Protein AF-F8UI06-F1 (afdb_monomer)

Structure (mmCIF, N/CA/C/O backbone):
data_AF-F8UI06-F1
#
_entry.id   AF-F8UI06-F1
#
loop_
_atom_site.group_PDB
_atom_site.id
_atom_site.type_symbol
_atom_site.label_atom_id
_atom_site.label_alt_id
_atom_site.label_comp_id
_atom_site.label_asym_id
_atom_site.label_entity_id
_atom_site.label_seq_id
_atom_site.pdbx_PDB_ins_code
_atom_site.Cartn_x
_atom_site.Cartn_y
_atom_site.Cartn_z
_atom_site.occupancy
_atom_site.B_iso_or_equiv
_atom_site.auth_seq_id
_atom_site.auth_comp_id
_atom_site.auth_asym_id
_atom_site.auth_atom_id
_atom_site.pdbx_PDB_model_num
ATOM 1 N N . ALA A 1 1 ? 29.192 -30.291 18.632 1.00 41.66 1 ALA A N 1
ATOM 2 C CA . ALA A 1 1 ? 28.208 -29.221 18.884 1.00 41.66 1 ALA A CA 1
ATOM 3 C C . ALA A 1 1 ? 27.525 -28.886 17.566 1.00 41.66 1 ALA A C 1
ATOM 5 O O . ALA A 1 1 ? 28.173 -28.349 16.674 1.00 41.66 1 ALA A O 1
ATOM 6 N N . VAL A 1 2 ? 26.272 -29.309 17.402 1.00 44.69 2 VAL A N 1
ATOM 7 C CA . VAL A 1 2 ? 25.471 -29.021 16.205 1.00 44.69 2 VAL A CA 1
ATOM 8 C C . VAL A 1 2 ? 25.125 -27.534 16.244 1.00 44.69 2 VAL A C 1
ATOM 10 O O . VAL A 1 2 ? 24.501 -27.072 17.197 1.00 44.69 2 VAL A O 1
ATOM 13 N N . ARG A 1 3 ? 25.618 -26.766 15.264 1.00 46.91 3 ARG A N 1
ATOM 14 C CA . ARG A 1 3 ? 25.228 -25.364 15.074 1.00 46.91 3 ARG A CA 1
ATOM 15 C C . ARG A 1 3 ? 23.733 -25.345 14.760 1.00 46.91 3 ARG A C 1
ATOM 17 O O . ARG A 1 3 ? 23.287 -26.118 13.919 1.00 46.91 3 ARG A O 1
ATOM 24 N N . GLY A 1 4 ? 22.997 -24.522 15.505 1.00 49.97 4 GLY A N 1
ATOM 25 C CA . GLY A 1 4 ? 21.539 -24.481 15.522 1.00 49.97 4 GLY A CA 1
ATOM 26 C C . GLY A 1 4 ? 20.933 -24.436 14.126 1.00 49.97 4 GLY A C 1
ATOM 27 O O . GLY A 1 4 ? 21.315 -23.602 13.306 1.00 49.97 4 GLY A O 1
ATOM 28 N N . ALA A 1 5 ? 19.991 -25.346 13.884 1.00 52.28 5 ALA A N 1
ATOM 29 C CA . ALA A 1 5 ? 19.070 -25.242 12.770 1.00 52.28 5 ALA A CA 1
ATOM 30 C C . ALA A 1 5 ? 18.401 -23.862 12.833 1.00 52.28 5 ALA A C 1
ATOM 32 O O . ALA A 1 5 ? 17.874 -23.470 13.879 1.00 52.28 5 ALA A O 1
ATOM 33 N N . SER A 1 6 ? 18.459 -23.107 11.736 1.00 62.09 6 SER A N 1
ATOM 34 C CA . SER A 1 6 ? 17.544 -21.986 11.533 1.00 62.09 6 SER A CA 1
ATOM 35 C C . SER A 1 6 ? 16.117 -22.512 11.720 1.00 62.09 6 SER A C 1
ATOM 37 O O . SER A 1 6 ? 15.858 -23.637 11.289 1.00 62.09 6 SER A O 1
ATOM 39 N N . PRO A 1 7 ? 15.208 -21.772 12.379 1.00 60.91 7 PRO A N 1
ATOM 40 C CA . PRO A 1 7 ? 13.836 -22.237 12.517 1.00 60.91 7 PRO A CA 1
ATOM 41 C C . PRO A 1 7 ? 13.287 -22.523 11.116 1.00 60.91 7 PRO A C 1
ATOM 43 O O . PRO A 1 7 ? 13.338 -21.644 10.251 1.00 60.91 7 PRO A O 1
ATOM 46 N N . GLU A 1 8 ? 12.830 -23.757 10.881 1.00 65.81 8 GLU A N 1
ATOM 47 C CA . GLU A 1 8 ? 12.032 -24.079 9.700 1.00 65.81 8 GLU A CA 1
ATOM 48 C C . GLU A 1 8 ? 10.874 -23.082 9.683 1.00 65.81 8 GLU A C 1
ATOM 50 O O . GLU A 1 8 ? 10.072 -23.010 10.614 1.00 65.81 8 GLU A O 1
ATOM 55 N N . SER A 1 9 ? 10.887 -22.206 8.685 1.00 76.12 9 SER A N 1
ATOM 56 C CA . SER A 1 9 ? 9.849 -21.207 8.491 1.00 76.12 9 SER A CA 1
ATOM 57 C C . SER A 1 9 ? 9.041 -21.656 7.294 1.00 76.12 9 SER A C 1
ATOM 59 O O . SER A 1 9 ? 9.559 -21.746 6.181 1.00 76.12 9 SER A O 1
ATOM 61 N N . ASP A 1 10 ? 7.775 -21.972 7.541 1.00 90.19 10 ASP A N 1
ATOM 62 C CA . ASP A 1 10 ? 6.847 -22.316 6.477 1.00 90.19 10 ASP A CA 1
ATOM 63 C C . ASP A 1 10 ? 6.685 -21.115 5.540 1.00 90.19 10 ASP A C 1
ATOM 65 O O . ASP A 1 10 ? 6.352 -20.003 5.964 1.00 90.19 10 ASP A O 1
ATOM 69 N N . ILE A 1 11 ? 6.913 -21.338 4.245 1.00 89.81 11 ILE A N 1
ATOM 70 C CA . ILE A 1 11 ? 6.658 -20.335 3.212 1.00 89.81 11 ILE A CA 1
ATOM 71 C C . ILE A 1 11 ? 5.233 -20.544 2.712 1.00 89.81 11 ILE A C 1
ATOM 73 O O . ILE A 1 11 ? 4.948 -21.475 1.959 1.00 89.81 11 ILE A O 1
ATOM 77 N N . LYS A 1 12 ? 4.325 -19.659 3.124 1.00 92.69 12 LYS A N 1
ATOM 78 C CA . LYS A 1 12 ? 2.969 -19.626 2.575 1.00 92.69 12 LYS A CA 1
ATOM 79 C C . LYS A 1 12 ? 3.015 -19.134 1.125 1.00 92.69 12 LYS A C 1
ATOM 81 O O . LYS A 1 12 ? 3.507 -18.038 0.866 1.00 92.69 12 LYS A O 1
ATOM 86 N N . VAL A 1 13 ? 2.460 -19.921 0.204 1.00 94.31 13 VAL A N 1
ATOM 87 C CA . VAL A 1 13 ? 2.317 -19.572 -1.218 1.00 94.31 13 VAL A CA 1
ATOM 88 C C . VAL A 1 13 ? 0.834 -19.461 -1.556 1.00 94.31 13 VAL A C 1
ATOM 90 O O . VAL A 1 13 ? 0.054 -20.351 -1.223 1.00 94.31 13 VAL A O 1
ATOM 93 N N . GLU A 1 14 ? 0.446 -18.368 -2.211 1.00 95.12 14 GLU A N 1
ATOM 94 C CA . GLU A 1 14 ? -0.924 -18.110 -2.657 1.00 95.12 14 GLU A CA 1
ATOM 95 C C . GLU A 1 14 ? -0.942 -17.866 -4.167 1.00 95.12 14 GLU A C 1
ATOM 97 O O . GLU A 1 14 ? -0.073 -17.179 -4.704 1.00 95.12 14 GLU A O 1
ATOM 102 N N . PHE A 1 15 ? -1.951 -18.417 -4.843 1.00 94.62 15 PHE A N 1
ATOM 103 C CA . PHE A 1 15 ? -2.241 -18.142 -6.246 1.00 94.62 15 PHE A CA 1
ATOM 104 C C . PHE A 1 15 ? -3.521 -17.319 -6.306 1.00 94.62 15 PHE A C 1
ATOM 106 O O . PHE A 1 15 ? -4.555 -17.743 -5.790 1.00 94.62 15 PHE A O 1
ATOM 113 N N . VAL A 1 16 ? -3.440 -16.142 -6.918 1.00 93.44 16 VAL A N 1
ATOM 114 C CA . VAL A 1 16 ? -4.555 -15.198 -7.011 1.00 93.44 16 VAL A CA 1
ATOM 115 C C . VAL A 1 16 ? -4.884 -14.982 -8.480 1.00 93.44 16 VAL A C 1
ATOM 117 O O . VAL A 1 16 ? -3.995 -14.720 -9.287 1.00 93.44 16 VAL A O 1
ATOM 120 N N . VAL A 1 17 ? -6.166 -15.097 -8.818 1.00 94.38 17 VAL A N 1
ATOM 121 C CA . VAL A 1 17 ? -6.698 -14.649 -10.106 1.00 94.38 17 VAL A CA 1
ATOM 122 C C . VAL A 1 17 ? -7.257 -13.250 -9.882 1.00 94.38 17 VAL A C 1
ATOM 124 O O . VAL A 1 17 ? -8.287 -13.102 -9.226 1.00 94.38 17 VAL A O 1
ATOM 127 N N . GLU A 1 18 ? -6.553 -12.231 -10.372 1.00 94.88 18 GLU A N 1
ATOM 128 C CA . GLU A 1 18 ? -6.992 -10.843 -10.228 1.00 94.88 18 GLU A CA 1
ATOM 129 C C . GLU A 1 18 ? -8.121 -10.538 -11.218 1.00 94.88 18 GLU A C 1
ATOM 131 O O . GLU A 1 18 ? -7.961 -10.703 -12.427 1.00 94.88 18 GLU A O 1
ATOM 136 N N . GLY A 1 19 ? -9.277 -10.129 -10.692 1.00 93.25 19 GLY A N 1
ATOM 137 C CA . GLY A 1 19 ? -10.493 -9.884 -11.475 1.00 93.25 19 GLY A CA 1
ATOM 138 C C . GLY A 1 19 ? -11.075 -8.479 -11.321 1.00 93.25 19 GLY A C 1
ATOM 139 O O . GLY A 1 19 ? -12.060 -8.159 -11.981 1.00 93.25 19 GLY A O 1
ATOM 140 N N . ARG A 1 20 ? -10.502 -7.642 -10.450 1.00 95.06 20 ARG A N 1
ATOM 141 C CA . ARG A 1 20 ? -10.945 -6.264 -10.192 1.00 95.06 20 ARG A CA 1
ATOM 142 C C . ARG A 1 20 ? -10.314 -5.290 -11.181 1.00 95.06 20 ARG A C 1
ATOM 144 O O . ARG A 1 20 ? -10.955 -4.314 -11.560 1.00 95.06 20 ARG A O 1
ATOM 151 N N . ILE A 1 21 ? -9.066 -5.540 -11.581 1.00 95.56 21 ILE A N 1
ATOM 152 C CA . ILE A 1 21 ? -8.293 -4.684 -12.486 1.00 95.56 21 ILE A CA 1
ATOM 153 C C . ILE 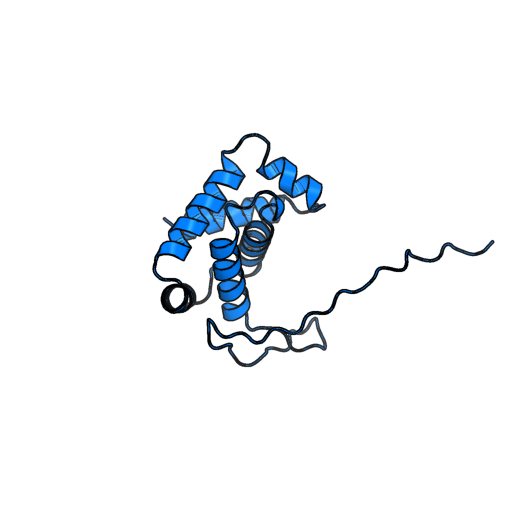A 1 21 ? -7.474 -5.509 -13.487 1.00 95.56 21 ILE A C 1
ATOM 155 O O . ILE A 1 21 ? -6.959 -6.569 -13.153 1.00 95.56 21 ILE A O 1
ATOM 159 N N . GLU A 1 22 ? -7.296 -4.998 -14.706 1.00 95.19 22 GLU A N 1
ATOM 160 C CA . GLU A 1 22 ? -6.416 -5.619 -15.707 1.00 95.19 22 GLU A CA 1
ATOM 161 C C . GLU A 1 22 ? -4.950 -5.314 -15.393 1.00 95.19 22 GLU A C 1
ATOM 163 O O . GLU A 1 22 ? -4.569 -4.147 -15.388 1.00 95.19 22 GLU A O 1
ATOM 168 N N . LEU A 1 23 ? -4.149 -6.342 -15.102 1.00 96.12 23 LEU A N 1
ATOM 169 C CA . LEU A 1 23 ? -2.725 -6.198 -14.786 1.00 96.12 23 LEU A CA 1
ATOM 170 C C . LEU A 1 23 ? -1.891 -5.919 -16.038 1.00 96.12 23 LEU A C 1
ATOM 172 O O . LEU A 1 23 ? -2.158 -6.452 -17.114 1.00 96.12 23 LEU A O 1
ATOM 176 N N . GLU A 1 24 ? -0.838 -5.129 -15.871 1.00 96.44 24 GLU A N 1
ATOM 177 C CA . GLU A 1 24 ? 0.135 -4.899 -16.931 1.00 96.44 24 GLU A CA 1
ATOM 178 C C . GLU A 1 24 ? 1.034 -6.125 -17.128 1.00 96.44 24 GLU A C 1
ATOM 180 O O . GLU A 1 24 ? 1.136 -6.990 -16.246 1.00 96.44 24 GLU A O 1
ATOM 185 N N . PRO A 1 25 ? 1.762 -6.202 -18.256 1.00 96.81 25 PRO A N 1
ATOM 186 C CA . PRO A 1 25 ? 2.816 -7.189 -18.414 1.00 96.81 25 PRO A CA 1
ATOM 187 C C . PRO A 1 25 ? 3.813 -7.148 -17.247 1.00 96.81 25 PRO A C 1
ATOM 189 O O . PRO A 1 25 ? 4.270 -6.082 -16.826 1.00 96.81 25 PRO A O 1
ATOM 192 N N . ALA A 1 26 ? 4.178 -8.329 -16.747 1.00 96.38 26 ALA A N 1
ATOM 193 C CA . ALA A 1 26 ? 5.134 -8.452 -15.655 1.00 96.38 26 ALA A CA 1
ATOM 194 C C . ALA A 1 26 ? 6.495 -7.832 -16.017 1.00 96.38 26 ALA A C 1
ATOM 196 O O . ALA A 1 26 ? 6.977 -7.933 -17.147 1.00 96.38 26 ALA A O 1
ATOM 197 N N . VAL A 1 27 ? 7.144 -7.240 -15.019 1.00 96.62 27 VAL A N 1
ATOM 198 C CA . VAL A 1 27 ? 8.462 -6.611 -15.127 1.00 96.62 27 VAL A CA 1
ATOM 199 C C . VAL A 1 27 ? 9.479 -7.469 -14.390 1.00 96.62 27 VAL A C 1
ATOM 201 O O . VAL A 1 27 ? 9.241 -7.883 -13.259 1.00 96.62 27 VAL A O 1
ATOM 204 N N . GLN A 1 28 ? 10.641 -7.712 -14.992 1.00 96.69 28 GLN A N 1
ATOM 205 C CA . GLN A 1 28 ? 11.747 -8.385 -14.312 1.00 96.69 28 GLN A CA 1
ATOM 206 C C . GLN A 1 28 ? 12.726 -7.341 -13.753 1.00 96.69 28 GLN A C 1
ATOM 208 O O . GLN A 1 28 ? 13.493 -6.751 -14.520 1.00 96.69 28 GLN A O 1
ATOM 213 N N . PRO A 1 29 ? 12.708 -7.056 -12.438 1.00 92.12 29 PRO A N 1
ATOM 214 C CA . PRO A 1 29 ? 13.599 -6.057 -11.870 1.00 92.12 29 PRO A CA 1
ATOM 215 C C . PRO A 1 29 ? 15.033 -6.593 -11.771 1.00 92.12 29 PRO A C 1
ATOM 217 O O . PRO A 1 29 ? 15.252 -7.777 -11.543 1.00 92.12 29 PRO A O 1
ATOM 220 N N . ALA A 1 30 ? 16.028 -5.705 -11.841 1.00 93.75 30 ALA A N 1
ATOM 221 C CA . ALA A 1 30 ? 17.445 -6.096 -11.831 1.00 93.75 30 ALA A CA 1
ATOM 222 C C . ALA A 1 30 ? 17.890 -6.871 -10.571 1.00 93.75 30 ALA A C 1
ATOM 224 O O . ALA A 1 30 ? 18.893 -7.579 -10.605 1.00 93.75 30 ALA A O 1
ATOM 225 N N . TRP A 1 31 ? 17.163 -6.735 -9.459 1.00 93.06 31 TRP A N 1
ATOM 226 C CA . TRP A 1 31 ? 17.468 -7.398 -8.189 1.00 93.06 31 TRP A CA 1
ATOM 227 C C . TRP A 1 31 ? 16.816 -8.783 -8.036 1.00 93.06 31 TRP A C 1
ATOM 229 O O . TRP A 1 31 ? 17.143 -9.484 -7.080 1.00 93.06 31 TRP A O 1
ATOM 239 N N . SER A 1 32 ? 15.908 -9.186 -8.937 1.00 93.56 32 SER A N 1
ATOM 240 C CA . SER A 1 32 ? 15.174 -10.455 -8.849 1.00 93.56 32 SER A CA 1
ATOM 241 C C . SER A 1 32 ? 15.223 -11.237 -10.163 1.00 93.56 32 SER A C 1
ATOM 243 O O . SER A 1 32 ? 14.947 -10.674 -11.222 1.00 93.56 32 SER A O 1
ATOM 245 N N . PRO A 1 33 ? 15.472 -12.557 -10.128 1.00 95.75 33 PRO A N 1
ATOM 246 C CA . PRO A 1 33 ? 15.290 -13.413 -11.297 1.00 95.75 33 PRO A CA 1
ATOM 247 C C . PRO A 1 33 ? 13.812 -13.759 -11.560 1.00 95.75 33 PRO A C 1
ATOM 249 O O . PRO A 1 33 ? 13.514 -14.432 -12.541 1.00 95.75 33 PRO A O 1
ATOM 252 N N . VAL A 1 34 ? 12.891 -13.347 -10.681 1.00 95.56 34 VAL A N 1
ATOM 253 C CA . VAL A 1 34 ? 11.459 -13.666 -10.764 1.00 95.56 34 VAL A CA 1
ATOM 254 C C . VAL A 1 34 ? 10.695 -12.472 -11.348 1.00 95.56 34 VAL A C 1
ATOM 256 O O . VAL A 1 34 ? 10.878 -11.359 -10.845 1.00 95.56 34 VAL A O 1
ATOM 259 N N . PRO A 1 35 ? 9.821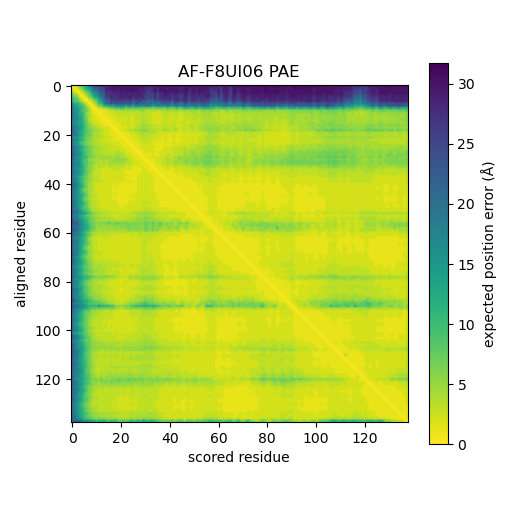 -12.673 -12.356 1.00 96.94 35 PRO A N 1
ATOM 260 C CA . PRO A 1 35 ? 8.921 -11.628 -12.836 1.00 96.94 35 PRO A CA 1
ATOM 261 C C . PRO A 1 35 ? 8.054 -11.069 -11.702 1.00 96.94 35 PRO A C 1
ATOM 263 O O . PRO A 1 35 ? 7.494 -11.816 -10.901 1.00 96.94 35 PRO A O 1
ATOM 266 N N . CYS A 1 36 ? 7.947 -9.749 -11.628 1.00 96.19 36 CYS A N 1
ATOM 267 C CA . CYS A 1 36 ? 7.179 -9.026 -10.621 1.00 96.19 36 CYS A CA 1
ATOM 268 C C . CYS A 1 36 ? 6.092 -8.173 -11.280 1.00 96.19 36 CYS A C 1
ATOM 270 O O . CYS A 1 36 ? 6.145 -7.880 -12.474 1.00 96.19 36 CYS A O 1
ATOM 272 N N . LEU A 1 37 ? 5.113 -7.747 -10.484 1.00 96.25 37 LEU A N 1
ATOM 273 C CA . LEU A 1 37 ? 4.104 -6.787 -10.925 1.00 96.25 37 LEU A CA 1
ATOM 274 C C . LEU A 1 37 ? 4.747 -5.462 -11.353 1.00 96.25 37 LEU A C 1
ATOM 276 O O . LEU A 1 37 ? 5.741 -5.019 -10.765 1.00 96.25 37 LEU A O 1
ATOM 280 N N . ALA A 1 38 ? 4.153 -4.815 -12.358 1.00 96.31 38 ALA A N 1
ATOM 281 C CA . ALA A 1 38 ? 4.526 -3.459 -12.724 1.00 96.31 38 ALA A CA 1
ATOM 282 C C . ALA A 1 38 ? 4.231 -2.494 -11.565 1.00 96.31 38 ALA A C 1
ATOM 284 O O . ALA A 1 38 ? 3.355 -2.726 -10.729 1.00 96.31 38 ALA A O 1
ATOM 285 N N . LEU A 1 39 ? 4.947 -1.369 -11.512 1.00 96.31 39 LEU A N 1
ATOM 286 C CA . LEU A 1 39 ? 4.819 -0.428 -10.397 1.00 96.31 39 LEU A CA 1
ATOM 287 C C . LEU A 1 39 ? 3.387 0.116 -10.245 1.00 96.31 39 LEU A C 1
ATOM 289 O O . LEU A 1 39 ? 2.904 0.245 -9.120 1.00 96.31 39 LEU A O 1
ATOM 293 N N . GLN A 1 40 ? 2.698 0.403 -11.354 1.00 97.06 40 GLN A N 1
ATOM 294 C CA . GLN A 1 40 ? 1.300 0.846 -11.319 1.00 97.06 40 GLN A CA 1
ATOM 295 C C . GLN A 1 40 ? 0.361 -0.197 -10.700 1.00 97.06 40 GLN A C 1
ATOM 297 O O . GLN A 1 40 ? -0.534 0.178 -9.943 1.00 97.06 40 GLN A O 1
ATOM 302 N N . ASP A 1 41 ? 0.608 -1.486 -10.948 1.00 97.88 41 ASP A N 1
ATOM 303 C CA . ASP A 1 41 ? -0.168 -2.587 -10.376 1.00 97.88 41 ASP A CA 1
ATOM 304 C C . ASP A 1 41 ? 0.114 -2.735 -8.883 1.00 97.88 41 ASP A C 1
ATOM 306 O O . ASP A 1 41 ? -0.818 -2.884 -8.100 1.00 97.88 41 ASP A O 1
ATOM 310 N N . CYS A 1 42 ? 1.376 -2.597 -8.458 1.00 97.81 42 CYS A N 1
ATOM 311 C CA . CYS A 1 42 ? 1.735 -2.585 -7.037 1.00 97.81 42 CYS A CA 1
ATOM 312 C C . CYS A 1 42 ? 0.979 -1.493 -6.266 1.00 97.81 42 CYS A C 1
ATOM 314 O O . CYS A 1 42 ? 0.471 -1.752 -5.175 1.00 97.81 42 CYS A O 1
ATOM 316 N N . PHE A 1 43 ? 0.882 -0.278 -6.822 1.00 98.50 43 PHE A N 1
ATOM 317 C CA . PHE A 1 43 ? 0.074 0.783 -6.217 1.00 98.50 43 PHE A CA 1
ATOM 318 C C . PHE A 1 43 ? -1.417 0.443 -6.237 1.00 98.50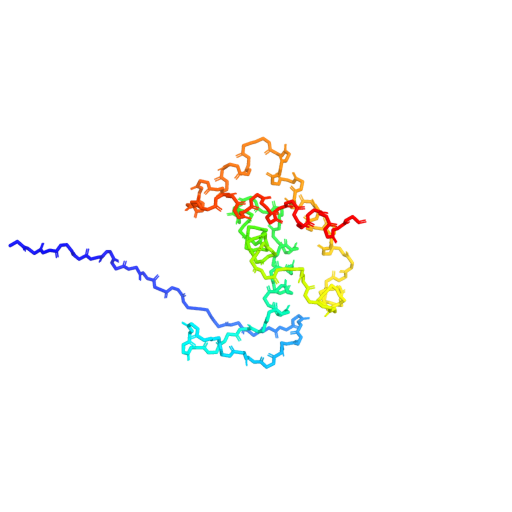 43 PHE A C 1
ATOM 320 O O . PHE A 1 43 ? -2.076 0.588 -5.210 1.00 98.50 43 PHE A O 1
ATOM 327 N N . ALA A 1 44 ? -1.951 0.007 -7.380 1.00 98.12 44 ALA A N 1
ATOM 328 C CA . ALA A 1 44 ? -3.374 -0.276 -7.529 1.00 98.12 44 ALA A CA 1
ATOM 329 C C . ALA A 1 44 ? -3.839 -1.376 -6.562 1.00 98.12 44 ALA A C 1
ATOM 331 O O . ALA A 1 44 ? -4.756 -1.144 -5.779 1.00 98.12 44 ALA A O 1
ATOM 332 N N . GLU A 1 45 ? -3.145 -2.514 -6.529 1.00 97.88 45 GLU A N 1
ATOM 333 C CA . GLU A 1 45 ? -3.434 -3.627 -5.620 1.00 97.88 45 GLU A CA 1
ATOM 334 C C . GLU A 1 45 ? -3.401 -3.198 -4.157 1.00 97.88 45 GLU A C 1
ATOM 336 O O . GLU A 1 45 ? -4.290 -3.533 -3.374 1.00 97.88 45 GLU A O 1
ATOM 341 N N . LYS A 1 46 ? -2.400 -2.401 -3.774 1.00 98.06 46 LYS A N 1
ATOM 342 C CA . LYS A 1 46 ? -2.282 -1.933 -2.395 1.00 98.06 46 LYS A CA 1
ATOM 343 C C . LYS A 1 46 ? -3.351 -0.916 -2.013 1.00 98.06 46 LYS A C 1
ATOM 345 O O . LYS A 1 46 ? -3.819 -0.942 -0.877 1.00 98.06 46 LYS A O 1
ATOM 350 N N . LEU A 1 47 ? -3.771 -0.055 -2.938 1.00 98.44 47 LEU A N 1
ATOM 351 C CA . LEU A 1 47 ? -4.888 0.866 -2.726 1.00 98.44 47 LEU A CA 1
ATOM 352 C C . LEU A 1 47 ? -6.212 0.113 -2.553 1.00 98.44 47 LEU A C 1
ATOM 354 O O . LEU A 1 47 ? -6.963 0.431 -1.631 1.00 98.44 47 LEU A O 1
ATOM 358 N N . LEU A 1 48 ? -6.474 -0.896 -3.389 1.00 97.88 48 LEU A N 1
ATOM 359 C CA . LEU A 1 48 ? -7.676 -1.729 -3.290 1.00 97.88 48 LEU A CA 1
ATOM 360 C C . LEU A 1 48 ? -7.677 -2.548 -1.996 1.00 97.88 48 LEU A C 1
ATOM 362 O O . LEU A 1 48 ? -8.638 -2.480 -1.237 1.00 97.88 48 LEU A O 1
ATOM 366 N N . ALA A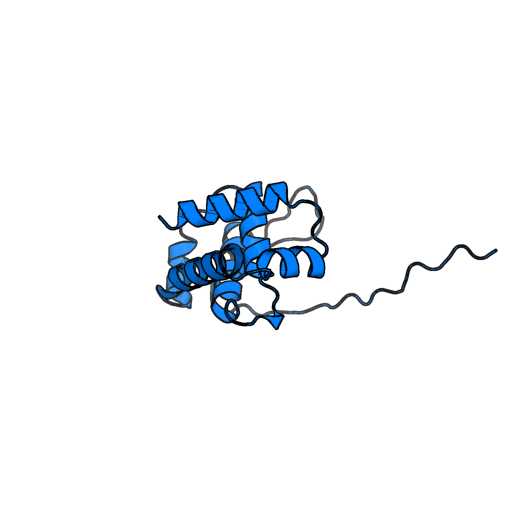 1 49 ? -6.562 -3.209 -1.670 1.00 97.19 49 ALA A N 1
ATOM 367 C CA . ALA A 1 49 ? -6.421 -3.943 -0.415 1.00 97.19 49 ALA A CA 1
ATOM 368 C C . ALA A 1 49 ? -6.580 -3.029 0.810 1.00 97.19 49 ALA A C 1
ATOM 370 O O . ALA A 1 49 ? -7.208 -3.420 1.790 1.00 97.19 49 ALA A O 1
ATOM 371 N N . ASN A 1 50 ? -6.049 -1.801 0.770 1.00 98.19 50 ASN A N 1
ATOM 372 C CA . ASN A 1 50 ? -6.283 -0.824 1.830 1.00 98.19 50 ASN A CA 1
ATOM 373 C C . ASN A 1 50 ? -7.773 -0.456 1.929 1.00 98.19 50 ASN A C 1
ATOM 375 O O . ASN A 1 50 ? -8.309 -0.438 3.031 1.00 98.19 50 ASN A O 1
ATOM 379 N N . SER A 1 51 ? -8.451 -0.197 0.809 1.00 97.69 51 SER A N 1
ATOM 380 C CA . SER A 1 51 ? -9.894 0.088 0.798 1.00 97.69 51 SER A CA 1
ATOM 381 C C . SER A 1 51 ? -10.710 -1.072 1.390 1.00 97.69 51 SER A C 1
ATOM 383 O O . SER A 1 51 ? -11.567 -0.828 2.236 1.00 97.69 51 SER A O 1
ATOM 385 N N . ASP A 1 52 ? -10.353 -2.325 1.085 1.00 96.06 52 ASP A N 1
ATOM 386 C CA . ASP A 1 52 ? -11.020 -3.519 1.626 1.00 96.06 52 ASP A CA 1
ATOM 387 C C . ASP A 1 52 ? -10.941 -3.628 3.158 1.00 96.06 52 ASP A C 1
ATOM 389 O O . ASP A 1 52 ? -11.889 -4.086 3.800 1.00 96.06 52 ASP A O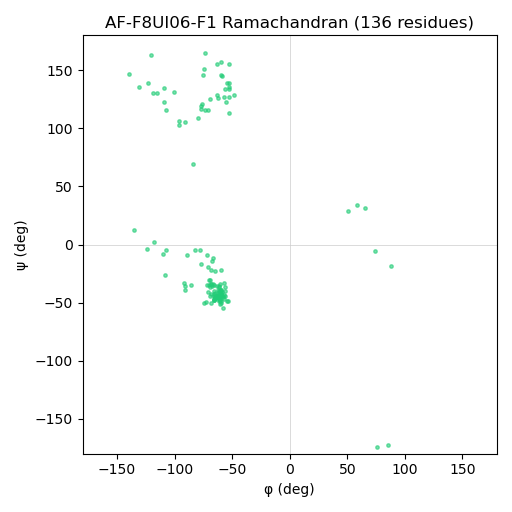 1
ATOM 393 N N . ARG A 1 53 ? -9.797 -3.270 3.765 1.00 95.88 53 ARG A N 1
ATOM 394 C CA . ARG A 1 53 ? -9.511 -3.640 5.167 1.00 95.88 53 ARG A CA 1
ATOM 395 C C . ARG A 1 53 ? -8.935 -2.548 6.058 1.00 95.88 53 ARG A C 1
ATOM 397 O O . ARG A 1 53 ? -8.513 -2.861 7.169 1.00 95.88 53 ARG A O 1
ATOM 404 N N . TRP A 1 54 ? -8.934 -1.277 5.650 1.00 96.56 54 TRP A N 1
ATOM 405 C CA . TRP A 1 54 ? -8.365 -0.196 6.474 1.00 96.56 54 TRP A CA 1
ATOM 406 C C . TRP A 1 54 ? -9.004 -0.099 7.867 1.00 96.56 54 TRP A C 1
ATOM 408 O O . TRP A 1 54 ? -8.330 0.258 8.831 1.00 96.56 54 TRP A O 1
ATOM 418 N N . ALA A 1 55 ? -10.296 -0.417 7.992 1.00 94.56 55 ALA A N 1
ATOM 419 C CA . ALA A 1 55 ? -11.011 -0.369 9.265 1.00 94.56 55 ALA A CA 1
ATOM 420 C C . ALA A 1 55 ? -10.701 -1.573 10.179 1.00 94.56 55 ALA A C 1
ATOM 422 O O . ALA A 1 55 ? -10.961 -1.508 11.386 1.00 94.56 55 ALA A O 1
ATOM 423 N N . ASP A 1 56 ? -10.139 -2.657 9.633 1.00 94.38 56 ASP A N 1
ATOM 424 C CA . ASP A 1 56 ? -9.785 -3.854 10.389 1.00 94.38 56 ASP A CA 1
ATOM 425 C C . ASP A 1 56 ? -8.455 -3.670 11.137 1.00 94.38 56 ASP A C 1
ATOM 427 O O . ASP A 1 56 ? -7.352 -3.698 10.586 1.00 94.38 56 ASP A O 1
ATOM 431 N N . ARG A 1 57 ? -8.552 -3.563 12.462 1.00 87.75 57 ARG A N 1
ATOM 432 C CA . ARG A 1 57 ? -7.392 -3.405 13.350 1.00 87.75 57 ARG A CA 1
ATOM 433 C C . ARG A 1 57 ? -6.523 -4.662 13.411 1.00 87.75 57 ARG A C 1
ATOM 435 O O . ARG A 1 57 ? -5.339 -4.561 13.745 1.00 87.75 57 ARG A O 1
ATOM 442 N N . HIS A 1 58 ? -7.056 -5.838 13.078 1.00 89.81 58 HIS A N 1
ATOM 443 C CA . HIS A 1 58 ? -6.271 -7.069 13.013 1.00 89.81 58 HIS A CA 1
ATOM 444 C C . HIS A 1 58 ? -5.295 -7.061 11.833 1.00 89.81 58 HIS A C 1
ATOM 446 O O . HIS A 1 58 ? -4.188 -7.593 11.980 1.00 89.81 58 HIS A O 1
ATOM 452 N N . ALA A 1 59 ? -5.645 -6.379 10.734 1.00 89.50 59 ALA A N 1
ATOM 453 C CA . ALA A 1 59 ? -4.777 -6.158 9.576 1.00 89.50 59 ALA A CA 1
ATOM 454 C C . ALA A 1 59 ? -3.572 -5.249 9.882 1.00 89.50 59 ALA A C 1
ATOM 456 O O . ALA A 1 59 ? -2.600 -5.242 9.123 1.00 89.50 59 ALA A O 1
ATOM 457 N N . CYS A 1 60 ? -3.589 -4.541 11.020 1.00 93.56 60 CYS A N 1
ATOM 458 C CA . CYS A 1 60 ? -2.440 -3.804 11.548 1.00 93.56 60 CYS A CA 1
ATOM 459 C C . CYS A 1 60 ? -1.906 -2.731 10.575 1.00 93.56 60 CYS A C 1
ATOM 461 O O . CYS A 1 60 ? -0.697 -2.513 10.496 1.00 93.56 60 CYS A O 1
ATOM 463 N N . ALA A 1 61 ? -2.807 -2.108 9.802 1.00 96.44 61 ALA A N 1
ATOM 464 C CA . ALA A 1 61 ? -2.499 -1.096 8.786 1.00 96.44 61 ALA A CA 1
ATOM 465 C C . ALA A 1 61 ? -1.399 -1.511 7.783 1.00 96.44 61 ALA A C 1
ATOM 467 O O . ALA A 1 61 ? -0.683 -0.656 7.262 1.00 96.44 61 ALA A O 1
ATOM 468 N N . ARG A 1 62 ? -1.239 -2.817 7.511 1.00 97.31 62 ARG A N 1
ATOM 469 C CA . ARG A 1 62 ? -0.123 -3.325 6.698 1.00 97.31 62 ARG A CA 1
ATOM 470 C C . ARG A 1 62 ? -0.100 -2.733 5.286 1.00 97.31 62 ARG A C 1
ATOM 472 O O . ARG A 1 62 ? 0.965 -2.336 4.838 1.00 97.31 62 ARG A O 1
ATOM 479 N N . ASP A 1 63 ? -1.244 -2.598 4.613 1.00 98.00 63 ASP A N 1
ATOM 480 C CA . ASP A 1 63 ? -1.262 -2.023 3.256 1.00 98.00 63 ASP A CA 1
ATOM 481 C C . ASP A 1 63 ? -0.989 -0.532 3.244 1.00 98.00 63 ASP A C 1
ATOM 483 O O . ASP A 1 63 ? -0.314 -0.060 2.338 1.00 98.00 63 ASP A O 1
ATOM 487 N N . LEU A 1 64 ? -1.447 0.205 4.259 1.00 98.44 64 LEU A N 1
ATOM 488 C CA . LEU A 1 64 ? -1.081 1.609 4.411 1.00 98.44 64 LEU A CA 1
ATOM 489 C C . LEU A 1 64 ? 0.433 1.761 4.603 1.00 98.44 64 LEU A C 1
ATOM 491 O O . LEU A 1 64 ? 1.043 2.641 4.000 1.00 98.44 64 LEU A O 1
ATOM 495 N N . VAL A 1 65 ? 1.044 0.903 5.426 1.00 98.19 65 VAL A N 1
ATOM 496 C CA . VAL A 1 65 ? 2.500 0.869 5.622 1.00 98.19 65 VAL A CA 1
ATOM 497 C C . VAL A 1 65 ? 3.211 0.555 4.307 1.00 98.19 65 VAL A C 1
ATOM 499 O O . VAL A 1 65 ? 4.142 1.272 3.939 1.00 98.19 65 VAL A O 1
ATOM 502 N N . ASP A 1 66 ? 2.758 -0.464 3.578 1.00 97.94 66 ASP A N 1
ATOM 503 C CA . ASP A 1 66 ? 3.335 -0.842 2.288 1.00 97.94 66 ASP A CA 1
ATOM 504 C C . ASP A 1 66 ? 3.193 0.291 1.259 1.00 97.94 66 ASP A C 1
ATOM 506 O O . ASP A 1 66 ? 4.169 0.622 0.590 1.00 97.94 66 ASP A O 1
ATOM 510 N N . LEU A 1 67 ? 2.028 0.950 1.180 1.00 98.50 67 LEU A N 1
ATOM 511 C CA . LEU A 1 67 ? 1.802 2.132 0.337 1.00 98.50 67 LEU A CA 1
ATOM 512 C C . LEU A 1 67 ? 2.732 3.280 0.712 1.00 98.50 67 LEU A C 1
ATOM 514 O O . LEU A 1 67 ? 3.291 3.927 -0.171 1.00 98.50 67 LEU A O 1
ATOM 518 N N . ALA A 1 68 ? 2.906 3.547 2.006 1.00 98.50 68 ALA A N 1
ATOM 519 C CA . ALA A 1 68 ? 3.764 4.623 2.482 1.00 98.50 68 ALA A CA 1
ATOM 520 C C . ALA A 1 68 ? 5.226 4.357 2.106 1.00 98.50 68 ALA A C 1
ATOM 522 O O . ALA A 1 68 ? 5.900 5.236 1.567 1.00 98.50 68 ALA A O 1
ATOM 523 N N . VAL A 1 69 ? 5.711 3.134 2.330 1.00 98.31 69 VAL A N 1
ATOM 524 C CA . VAL A 1 69 ? 7.076 2.742 1.960 1.00 98.31 69 VAL A CA 1
ATOM 525 C C . VAL A 1 69 ? 7.259 2.754 0.443 1.00 98.31 69 VAL A C 1
ATOM 527 O O . VAL A 1 69 ? 8.274 3.265 -0.033 1.00 98.31 69 VAL A O 1
ATOM 530 N N . LEU A 1 70 ? 6.281 2.256 -0.319 1.00 98.00 70 LEU A N 1
ATOM 531 C CA . LEU A 1 70 ? 6.287 2.298 -1.780 1.00 98.00 70 LEU A CA 1
ATOM 532 C C . LEU A 1 70 ? 6.400 3.748 -2.261 1.00 98.00 70 LEU A C 1
ATOM 534 O O . LEU A 1 70 ? 7.370 4.104 -2.925 1.00 98.00 70 LEU A O 1
ATOM 538 N N . ARG A 1 71 ? 5.498 4.621 -1.800 1.00 98.25 71 ARG A N 1
ATOM 539 C CA . ARG A 1 71 ? 5.473 6.052 -2.123 1.00 98.25 71 ARG A CA 1
ATOM 540 C C . ARG A 1 71 ? 6.772 6.781 -1.779 1.00 98.25 71 ARG A C 1
ATOM 542 O O . ARG A 1 71 ? 7.207 7.653 -2.538 1.00 98.25 71 ARG A O 1
ATOM 549 N N . ALA A 1 72 ? 7.379 6.454 -0.640 1.00 98.44 72 ALA A N 1
ATOM 550 C CA . ALA A 1 72 ? 8.639 7.050 -0.207 1.00 98.44 72 ALA A CA 1
ATOM 551 C C . ALA A 1 72 ? 9.820 6.635 -1.097 1.00 98.44 72 ALA A C 1
ATOM 553 O O . ALA A 1 72 ? 10.732 7.430 -1.305 1.00 98.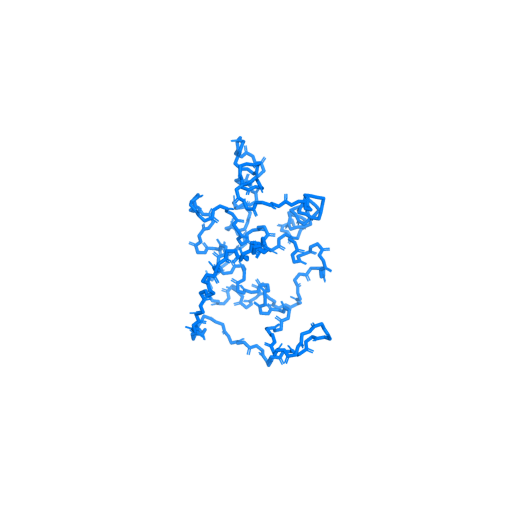44 72 ALA A O 1
ATOM 554 N N . ARG A 1 73 ? 9.810 5.403 -1.620 1.00 96.88 73 ARG A N 1
ATOM 555 C CA . ARG A 1 73 ? 10.923 4.839 -2.397 1.00 96.88 73 ARG A CA 1
ATOM 556 C C . ARG A 1 73 ? 10.808 5.074 -3.896 1.00 96.88 73 ARG A C 1
ATOM 558 O O . ARG A 1 73 ? 11.833 5.207 -4.555 1.00 96.88 73 ARG A O 1
ATOM 565 N N . THR A 1 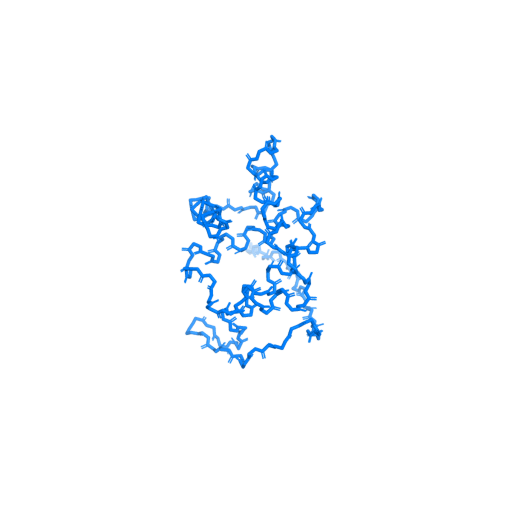74 ? 9.594 5.103 -4.436 1.00 96.50 74 THR A N 1
ATOM 566 C CA . THR A 1 74 ? 9.369 5.135 -5.890 1.00 96.50 74 THR A CA 1
ATOM 567 C C . THR A 1 74 ? 8.830 6.464 -6.399 1.00 96.50 74 THR A C 1
ATOM 569 O O . THR A 1 74 ? 8.748 6.656 -7.606 1.00 96.50 74 THR A O 1
ATOM 572 N N . GLY A 1 75 ? 8.456 7.385 -5.508 1.00 97.81 75 GLY A N 1
ATOM 573 C CA . GLY A 1 75 ? 7.733 8.592 -5.901 1.00 97.81 75 GLY A CA 1
ATOM 574 C C . GLY A 1 75 ? 6.217 8.360 -5.994 1.00 97.81 75 GLY A C 1
ATOM 575 O O . GLY A 1 75 ? 5.732 7.321 -5.537 1.00 97.81 75 GLY A O 1
ATOM 576 N N . PRO A 1 76 ? 5.456 9.349 -6.501 1.00 97.06 76 PRO A N 1
ATOM 577 C CA . PRO A 1 76 ? 3.997 9.284 -6.574 1.00 97.06 76 PRO A CA 1
ATOM 578 C C . PRO A 1 76 ? 3.518 8.098 -7.408 1.00 97.06 76 PRO A C 1
ATOM 580 O O . PRO A 1 76 ? 4.241 7.597 -8.270 1.00 97.06 76 PRO A O 1
ATOM 583 N N . ALA A 1 77 ? 2.279 7.672 -7.153 1.00 96.56 77 ALA A N 1
ATOM 584 C CA . ALA A 1 77 ? 1.633 6.667 -7.985 1.00 96.56 77 ALA A CA 1
ATOM 585 C C . ALA A 1 77 ? 1.686 7.109 -9.464 1.00 96.56 77 ALA A C 1
ATOM 587 O O . ALA A 1 77 ? 1.375 8.274 -9.742 1.00 96.56 77 ALA A O 1
ATOM 588 N N . PRO A 1 78 ? 2.066 6.215 -10.399 1.00 96.75 78 PRO A N 1
ATOM 589 C CA . PRO A 1 78 ? 2.063 6.524 -11.823 1.00 96.75 78 PRO A CA 1
ATOM 590 C C . PRO A 1 78 ? 0.720 7.077 -12.311 1.00 96.75 78 PRO A C 1
ATOM 592 O O . PRO A 1 78 ? -0.341 6.815 -11.729 1.00 96.75 78 PRO A O 1
ATOM 595 N N . GLU A 1 79 ? 0.762 7.837 -13.405 1.00 93.56 79 GLU A N 1
ATOM 596 C CA . GLU A 1 79 ? -0.442 8.400 -14.008 1.00 93.56 79 GLU A CA 1
ATOM 597 C C . GLU A 1 79 ? -1.468 7.295 -14.319 1.00 93.56 79 GLU A C 1
ATOM 599 O O . GLU A 1 79 ? -1.129 6.202 -14.761 1.00 93.56 79 GLU A O 1
ATOM 604 N N . GLY A 1 80 ? -2.748 7.571 -14.060 1.00 94.00 80 GLY A N 1
ATOM 605 C CA . GLY A 1 80 ? -3.839 6.642 -14.360 1.00 94.00 80 GLY A CA 1
ATOM 606 C C . GLY A 1 80 ? -4.166 5.633 -13.255 1.00 94.00 80 GLY A C 1
ATOM 607 O O . GLY A 1 80 ? -5.306 5.172 -13.225 1.00 94.00 80 GLY A O 1
ATOM 608 N N . VAL A 1 81 ? -3.275 5.375 -12.286 1.00 97.00 81 VAL A N 1
ATOM 609 C CA . VAL A 1 81 ? -3.549 4.442 -11.168 1.00 97.00 81 VAL A CA 1
ATOM 610 C C . VAL A 1 81 ? -4.840 4.805 -10.435 1.00 97.00 81 VAL A C 1
ATOM 612 O O . VAL A 1 81 ? -5.720 3.965 -10.267 1.00 97.00 81 VAL A O 1
ATOM 615 N N . TRP A 1 82 ? -5.004 6.080 -10.068 1.00 95.88 82 TRP A N 1
ATOM 616 C CA . TRP A 1 82 ? -6.209 6.561 -9.384 1.00 95.88 82 TRP A CA 1
ATOM 617 C C . TRP A 1 82 ? -7.489 6.365 -10.197 1.00 95.88 82 TRP A C 1
ATOM 619 O O . TRP A 1 82 ? -8.544 6.102 -9.627 1.00 95.88 82 TRP A O 1
ATOM 629 N N . ARG A 1 83 ? -7.403 6.485 -11.525 1.00 95.12 83 ARG A N 1
ATOM 630 C CA . ARG A 1 83 ? -8.539 6.253 -12.423 1.00 95.12 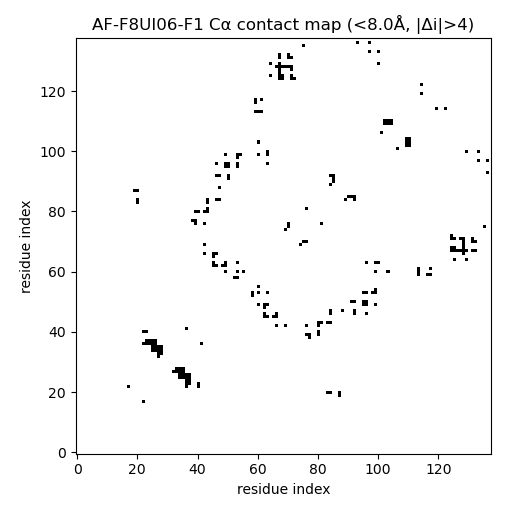83 ARG A CA 1
ATOM 631 C C . ARG A 1 83 ? -8.901 4.771 -12.443 1.00 95.12 83 ARG A C 1
ATOM 633 O O . ARG A 1 83 ? -10.074 4.438 -12.340 1.00 95.12 83 ARG A O 1
ATOM 640 N N . ARG A 1 84 ? -7.894 3.902 -12.524 1.00 95.44 84 ARG A N 1
ATOM 641 C CA . ARG A 1 84 ? -8.056 2.448 -12.581 1.00 95.44 84 ARG A CA 1
ATOM 642 C C . ARG A 1 84 ? -8.654 1.879 -11.293 1.00 95.44 84 ARG A C 1
ATOM 644 O O . ARG A 1 84 ? -9.627 1.138 -11.356 1.00 95.44 84 ARG A O 1
ATOM 651 N N . VAL A 1 85 ? -8.165 2.294 -10.122 1.00 97.00 85 VAL A N 1
ATOM 652 C CA . VAL A 1 85 ? -8.772 1.867 -8.844 1.00 97.00 85 VAL A CA 1
ATOM 653 C C . VAL A 1 85 ? -10.185 2.427 -8.665 1.00 97.00 85 VAL A C 1
ATOM 655 O O . VAL A 1 85 ? -11.050 1.738 -8.134 1.00 97.00 85 VAL A O 1
ATOM 658 N N . ALA A 1 86 ? -10.454 3.638 -9.166 1.00 95.19 86 ALA A N 1
ATOM 659 C CA . ALA A 1 86 ? -11.795 4.211 -9.136 1.00 95.19 86 ALA A CA 1
ATOM 660 C C . ALA A 1 86 ? -12.780 3.492 -10.070 1.00 95.19 86 ALA A C 1
ATOM 662 O O . ALA A 1 86 ? -13.967 3.439 -9.771 1.00 95.19 86 ALA A O 1
ATOM 663 N N . GLN A 1 87 ? -12.314 2.924 -11.184 1.00 94.62 87 GLN A N 1
ATOM 664 C CA . GLN A 1 87 ? -13.150 2.083 -12.045 1.00 94.62 87 GLN A CA 1
ATOM 665 C C . GLN A 1 87 ? -13.532 0.769 -11.357 1.00 94.62 87 GLN A C 1
ATOM 667 O O . GLN A 1 87 ? -14.655 0.309 -11.531 1.00 94.62 87 GLN A O 1
ATOM 672 N N . ALA A 1 88 ? -12.629 0.199 -10.555 1.00 93.94 88 ALA A N 1
ATOM 673 C CA . ALA A 1 88 ? -12.896 -1.032 -9.823 1.00 93.94 88 ALA A CA 1
ATOM 674 C C . ALA A 1 88 ? -13.822 -0.810 -8.615 1.00 93.94 88 ALA A C 1
ATOM 676 O O . ALA A 1 88 ? -14.787 -1.547 -8.433 1.00 93.94 88 ALA A O 1
ATOM 677 N N . TYR A 1 89 ? -13.513 0.173 -7.761 1.00 93.56 89 TYR A N 1
ATOM 678 C CA . TYR A 1 89 ? -14.116 0.329 -6.423 1.00 93.56 89 TYR A CA 1
ATOM 679 C C . TYR A 1 89 ? -14.899 1.641 -6.244 1.00 93.56 89 TYR A C 1
ATOM 681 O O . TYR A 1 89 ? -15.420 1.936 -5.168 1.00 93.56 89 TYR A O 1
ATOM 689 N N . GLY A 1 90 ? -14.999 2.460 -7.291 1.00 90.94 90 GLY A N 1
ATOM 690 C CA . GLY A 1 90 ? -15.583 3.794 -7.209 1.00 90.94 90 GLY A CA 1
ATOM 691 C C . GLY A 1 90 ? -14.653 4.820 -6.556 1.00 90.94 90 GLY A C 1
ATOM 692 O O . GLY A 1 90 ? -13.492 4.571 -6.236 1.00 90.94 90 GLY A O 1
ATOM 693 N N . LEU A 1 91 ? -15.177 6.028 -6.343 1.00 83.62 91 LEU A N 1
ATOM 694 C CA . LEU A 1 91 ? -14.389 7.161 -5.837 1.00 83.62 91 LEU A CA 1
ATOM 695 C C . LEU A 1 91 ? -14.003 7.038 -4.347 1.00 83.62 91 LEU A C 1
ATOM 697 O O . LEU A 1 91 ? -13.166 7.809 -3.875 1.00 83.62 91 LEU A O 1
ATOM 701 N N . GLY A 1 92 ? -14.561 6.056 -3.627 1.00 93.62 92 GLY A N 1
ATOM 702 C CA . GLY A 1 92 ? -14.348 5.850 -2.190 1.00 93.62 92 GLY A CA 1
ATOM 703 C C . GLY A 1 92 ? -12.915 5.481 -1.799 1.00 93.62 92 GLY A C 1
ATOM 704 O O . GLY A 1 92 ? -12.499 5.788 -0.687 1.00 93.62 92 GLY A O 1
ATOM 705 N N . VAL A 1 93 ? -12.113 4.937 -2.724 1.00 96.44 93 VAL A N 1
ATOM 706 C CA . VAL A 1 93 ? -10.727 4.498 -2.453 1.00 96.44 93 VAL A CA 1
ATOM 707 C C . VAL A 1 93 ? -9.857 5.627 -1.883 1.00 96.44 93 VAL A C 1
ATOM 709 O O . VAL A 1 93 ? -9.021 5.401 -1.007 1.00 96.44 93 VAL A O 1
ATOM 712 N N . ARG A 1 94 ? -10.059 6.869 -2.346 1.00 95.94 94 ARG A N 1
ATOM 713 C CA . ARG A 1 94 ? -9.336 8.036 -1.812 1.00 95.94 94 ARG A CA 1
ATOM 714 C C . ARG A 1 94 ? -9.750 8.351 -0.378 1.00 95.94 94 ARG A C 1
ATOM 716 O O . ARG A 1 94 ? -8.887 8.629 0.451 1.00 95.94 94 ARG A O 1
ATOM 723 N N . ASP A 1 95 ? -11.043 8.298 -0.082 1.00 97.00 95 ASP A N 1
ATOM 724 C CA . ASP A 1 95 ? -11.564 8.577 1.257 1.00 97.00 95 ASP A CA 1
ATOM 725 C C . ASP A 1 95 ? -11.180 7.485 2.254 1.00 97.00 95 ASP A C 1
ATOM 727 O O . ASP A 1 95 ? -10.820 7.791 3.391 1.00 97.00 95 ASP A O 1
ATOM 731 N N . ASP A 1 96 ? -11.153 6.228 1.817 1.00 97.88 96 ASP A N 1
ATOM 732 C CA . ASP A 1 96 ? -10.639 5.115 2.610 1.00 97.88 96 ASP A CA 1
ATOM 733 C C . ASP A 1 96 ? -9.157 5.294 2.938 1.00 97.88 96 ASP A C 1
ATOM 735 O O . ASP A 1 96 ? -8.749 5.100 4.084 1.00 97.88 96 ASP A O 1
ATOM 739 N N . LEU A 1 97 ? -8.341 5.743 1.976 1.00 98.12 97 LEU A N 1
ATOM 740 C CA . LEU A 1 97 ? -6.938 6.052 2.251 1.00 98.12 97 LEU A CA 1
ATOM 741 C C . LEU A 1 97 ? -6.792 7.224 3.235 1.00 98.12 97 LEU A C 1
ATOM 743 O O . LEU A 1 97 ? -5.979 7.141 4.157 1.00 98.12 97 LEU A O 1
ATOM 747 N N . ARG A 1 98 ? -7.599 8.288 3.101 1.00 97.75 98 ARG A N 1
ATOM 748 C CA . ARG A 1 98 ? -7.614 9.403 4.070 1.00 97.75 98 ARG A CA 1
ATOM 749 C C . ARG A 1 98 ? -7.961 8.917 5.474 1.00 97.75 98 ARG A C 1
ATOM 751 O O . ARG A 1 98 ? -7.294 9.293 6.435 1.00 97.75 98 ARG A O 1
ATOM 758 N N . ARG A 1 99 ? -8.970 8.054 5.601 1.00 98.00 99 ARG A N 1
ATOM 759 C CA . ARG A 1 99 ? -9.388 7.469 6.882 1.00 98.00 99 ARG A CA 1
ATOM 760 C C . ARG A 1 99 ? -8.323 6.552 7.473 1.00 98.00 99 ARG A C 1
ATOM 762 O O . ARG A 1 99 ? -8.080 6.623 8.675 1.00 98.00 99 ARG A O 1
ATOM 769 N N . ALA A 1 100 ? -7.647 5.758 6.645 1.00 98.31 100 ALA A N 1
ATOM 770 C CA . ALA A 1 100 ? -6.515 4.937 7.064 1.00 98.31 100 ALA A CA 1
ATOM 771 C C . ALA A 1 100 ? -5.367 5.806 7.612 1.00 98.31 100 ALA A C 1
ATOM 773 O O . ALA A 1 100 ? -4.856 5.542 8.700 1.00 98.31 100 ALA A O 1
ATOM 774 N N . LEU A 1 101 ? -5.003 6.880 6.899 1.00 98.38 101 LEU A N 1
ATOM 775 C CA . LEU A 1 101 ? -3.979 7.841 7.323 1.00 98.38 101 LEU A CA 1
ATOM 776 C C . LEU A 1 101 ? -4.350 8.536 8.638 1.00 98.38 101 LEU A C 1
ATOM 778 O O . LEU A 1 101 ? -3.513 8.618 9.538 1.00 98.38 101 LEU A O 1
ATOM 782 N N . ALA A 1 102 ? -5.593 9.010 8.763 1.00 97.62 102 ALA A N 1
ATOM 783 C CA . ALA A 1 102 ? -6.094 9.636 9.983 1.00 97.62 102 ALA A CA 1
ATOM 784 C C . ALA A 1 102 ? -6.058 8.648 11.155 1.00 97.62 102 ALA A C 1
ATOM 786 O O . ALA A 1 102 ? -5.472 8.945 12.191 1.00 97.62 102 ALA A O 1
ATOM 787 N N . GLN A 1 103 ? -6.569 7.426 10.974 1.00 97.25 103 GLN A N 1
ATOM 788 C CA . GLN A 1 103 ? -6.509 6.392 12.006 1.00 97.25 103 GLN A CA 1
ATOM 789 C C . GLN A 1 103 ? -5.062 6.099 12.419 1.00 97.25 103 GLN A C 1
ATOM 791 O O . GLN A 1 103 ? -4.773 6.032 13.608 1.00 97.25 103 GLN A O 1
ATOM 796 N N . PHE A 1 104 ? -4.137 5.963 11.470 1.00 97.56 104 PHE A N 1
ATOM 797 C CA . PHE A 1 104 ? -2.735 5.683 11.777 1.00 97.56 104 PHE A CA 1
ATOM 798 C C . PHE A 1 104 ? -2.054 6.803 12.580 1.00 97.56 104 PHE A C 1
ATOM 800 O O . PHE A 1 104 ? -1.214 6.518 13.431 1.00 97.56 104 PHE A O 1
ATOM 807 N N . ARG A 1 105 ? -2.405 8.066 12.312 1.00 96.44 105 ARG A N 1
ATOM 808 C CA . ARG A 1 105 ? -1.765 9.254 12.903 1.00 96.44 105 ARG A CA 1
ATOM 809 C C . ARG A 1 105 ? -2.420 9.740 14.192 1.00 96.44 105 ARG A C 1
ATOM 811 O O . ARG A 1 105 ? -1.727 10.262 15.058 1.00 96.44 105 ARG A O 1
ATOM 818 N N . GLU A 1 106 ? -3.738 9.639 14.280 1.00 96.25 106 GLU A N 1
ATOM 819 C CA . GLU A 1 106 ? -4.541 10.355 15.276 1.00 96.25 106 GLU A CA 1
ATOM 820 C C . GLU A 1 106 ? -5.090 9.428 16.355 1.00 96.25 106 GLU A C 1
ATOM 822 O O . GLU A 1 106 ? -5.333 9.870 17.476 1.00 96.25 106 GLU A O 1
ATOM 827 N N . LEU A 1 107 ? -5.268 8.138 16.052 1.00 95.94 107 LEU A N 1
ATOM 828 C CA . LEU A 1 107 ? -5.717 7.174 17.045 1.00 95.94 107 LEU A CA 1
ATOM 829 C C . LEU A 1 107 ? -4.564 6.863 18.020 1.00 95.94 107 LEU A C 1
ATOM 831 O O . LEU A 1 107 ? -3.567 6.260 17.605 1.00 95.94 107 LEU A O 1
ATOM 835 N N . PRO A 1 108 ? -4.694 7.200 19.317 1.00 96.94 108 PRO A N 1
ATOM 836 C CA . PRO A 1 108 ? -3.584 7.093 20.259 1.00 96.94 108 PRO A CA 1
ATOM 837 C C . PRO A 1 108 ? -3.003 5.677 20.340 1.00 96.94 108 PRO A C 1
ATOM 839 O O . PRO A 1 108 ? -3.728 4.706 20.571 1.00 96.94 108 PRO A O 1
ATOM 842 N N . GLY A 1 109 ? -1.687 5.556 20.154 1.00 95.56 109 GLY A N 1
ATOM 843 C CA . GLY A 1 109 ? -0.945 4.299 20.284 1.00 95.56 109 GLY A CA 1
ATOM 844 C C . GLY A 1 109 ? -1.136 3.299 19.140 1.00 95.56 109 GLY A C 1
ATOM 845 O O . GLY A 1 109 ? -0.484 2.250 19.137 1.00 95.56 109 GLY A O 1
ATOM 846 N N . PHE A 1 110 ? -2.021 3.569 18.174 1.00 96.69 110 PHE A N 1
ATOM 847 C CA . PHE A 1 110 ? -2.300 2.625 17.092 1.00 96.69 110 PHE A CA 1
ATOM 848 C C . PHE A 1 110 ? -1.146 2.545 16.092 1.00 96.69 110 PHE A C 1
ATOM 850 O O . PHE A 1 110 ? -0.676 1.443 15.805 1.00 96.69 110 PHE A O 1
ATOM 857 N N . GLY A 1 111 ? -0.645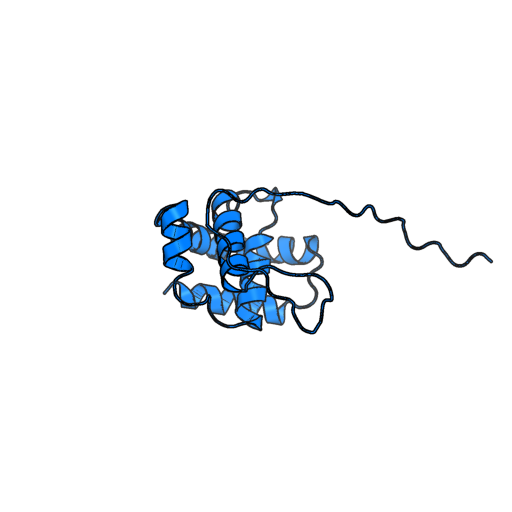 3.687 15.611 1.00 96.62 111 GLY A N 1
ATOM 858 C CA . GLY A 1 111 ? 0.494 3.739 14.694 1.00 96.62 111 GLY A CA 1
ATOM 859 C C . GLY A 1 111 ? 1.760 3.126 15.302 1.00 96.62 111 GLY A C 1
ATOM 860 O O . GLY A 1 111 ? 2.380 2.254 14.688 1.00 96.62 111 GLY A O 1
ATOM 861 N N . GLU A 1 112 ? 2.110 3.489 16.544 1.00 96.38 112 GLU A N 1
ATOM 862 C CA . GLU A 1 112 ? 3.250 2.886 17.251 1.00 96.38 112 GLU A CA 1
ATOM 863 C C . GLU A 1 112 ? 3.050 1.384 17.482 1.00 96.38 112 GLU A C 1
ATOM 865 O O . GLU A 1 112 ? 3.984 0.589 17.334 1.00 96.38 112 GLU A O 1
ATOM 870 N N . GLY A 1 113 ? 1.821 0.977 17.815 1.00 96.94 113 GLY A N 1
ATOM 871 C CA . GLY A 1 113 ? 1.446 -0.423 17.958 1.00 96.94 113 GLY A CA 1
ATOM 872 C C . GLY A 1 113 ? 1.656 -1.215 16.669 1.00 96.94 113 GLY A C 1
ATOM 873 O O . GLY A 1 113 ? 2.204 -2.320 16.723 1.00 96.94 113 GLY A O 1
ATOM 874 N N . CYS A 1 114 ? 1.288 -0.636 15.523 1.00 96.81 114 CYS A N 1
ATOM 875 C CA . CYS A 1 114 ? 1.484 -1.249 14.215 1.00 96.81 114 CYS A CA 1
ATOM 876 C C . CYS A 1 114 ? 2.966 -1.386 13.866 1.00 96.81 114 CYS A C 1
ATOM 878 O O . CYS A 1 114 ? 3.406 -2.478 13.512 1.00 96.81 114 CYS A O 1
ATOM 880 N N . ILE A 1 115 ? 3.750 -0.319 14.049 1.00 96.81 115 ILE A N 1
ATOM 881 C CA . ILE A 1 115 ? 5.204 -0.313 13.818 1.00 96.81 115 ILE A CA 1
ATOM 882 C C . ILE A 1 115 ? 5.887 -1.430 14.612 1.00 96.81 115 ILE A C 1
ATOM 884 O O . ILE A 1 115 ? 6.647 -2.221 14.053 1.00 96.81 115 ILE A O 1
ATOM 888 N N . ARG A 1 116 ? 5.569 -1.538 15.906 1.00 97.00 116 ARG A N 1
ATOM 889 C CA . ARG A 1 116 ? 6.138 -2.562 16.786 1.00 97.00 116 ARG A CA 1
ATOM 890 C C . ARG A 1 116 ? 5.708 -3.972 16.385 1.00 97.00 116 ARG A C 1
ATOM 892 O O . ARG A 1 116 ? 6.545 -4.866 16.348 1.00 97.00 116 ARG A O 1
ATOM 899 N N . ARG A 1 117 ? 4.419 -4.194 16.100 1.00 96.31 117 ARG A N 1
ATOM 900 C CA . ARG A 1 117 ? 3.886 -5.527 15.762 1.00 96.31 117 ARG A CA 1
ATOM 901 C C . ARG A 1 117 ? 4.388 -6.036 14.411 1.00 96.31 117 ARG A C 1
ATOM 903 O O . ARG A 1 117 ? 4.586 -7.236 14.262 1.00 96.31 117 ARG A O 1
ATOM 910 N N . LEU A 1 118 ? 4.590 -5.137 13.452 1.00 95.44 118 LEU A N 1
ATOM 911 C CA . LEU A 1 118 ? 5.159 -5.456 12.143 1.00 95.44 118 LEU A CA 1
ATOM 912 C C . LEU A 1 118 ? 6.697 -5.525 12.159 1.00 95.44 118 LEU A C 1
ATOM 914 O O . LEU A 1 118 ? 7.287 -5.878 11.144 1.00 95.44 118 LEU A O 1
ATOM 918 N N . GLY A 1 119 ? 7.351 -5.208 13.285 1.00 95.75 119 GLY A N 1
ATOM 919 C CA . GLY A 1 119 ? 8.810 -5.272 13.412 1.00 95.75 119 GLY A CA 1
ATOM 920 C C . GLY A 1 119 ? 9.547 -4.267 12.523 1.00 95.75 119 GLY A C 1
ATOM 921 O O . GLY A 1 119 ? 10.643 -4.556 12.047 1.00 95.75 119 GLY A O 1
ATOM 922 N N . LEU A 1 120 ? 8.947 -3.101 12.261 1.00 94.81 120 LEU A N 1
ATOM 923 C CA . LEU A 1 120 ? 9.507 -2.113 11.338 1.00 94.81 120 LEU A CA 1
ATOM 924 C C . LEU A 1 120 ? 10.665 -1.352 11.994 1.00 94.81 120 LEU A C 1
ATOM 926 O O . LEU A 1 120 ? 10.474 -0.649 12.986 1.00 94.81 120 LEU A O 1
ATOM 930 N N . SER A 1 121 ? 11.856 -1.456 11.407 1.00 92.75 121 SER A N 1
ATOM 931 C CA . SER A 1 121 ? 13.058 -0.738 11.852 1.00 92.75 121 SER A CA 1
ATOM 932 C C . SER A 1 121 ? 13.229 0.621 11.161 1.00 92.75 121 SER A C 1
ATOM 934 O O . SER A 1 121 ? 13.579 1.607 11.807 1.00 92.75 121 SER A O 1
ATOM 936 N N . ASP A 1 122 ? 12.922 0.710 9.865 1.00 94.06 122 ASP A N 1
ATOM 937 C CA . ASP A 1 122 ? 13.034 1.940 9.069 1.00 94.06 122 ASP A CA 1
ATOM 938 C C . ASP A 1 122 ? 11.793 2.840 9.213 1.00 94.06 122 ASP A C 1
ATOM 940 O O . ASP A 1 122 ? 10.976 3.020 8.306 1.00 94.06 122 ASP A O 1
ATOM 944 N N . THR A 1 123 ? 11.633 3.412 10.406 1.00 95.88 123 THR A N 1
ATOM 945 C CA . THR A 1 123 ? 10.515 4.324 10.697 1.00 95.88 123 THR A CA 1
ATOM 946 C C . THR A 1 123 ? 10.642 5.680 9.997 1.00 95.88 123 THR A C 1
ATOM 948 O O . THR A 1 123 ? 9.635 6.369 9.827 1.00 95.88 123 THR A O 1
ATOM 951 N N . THR A 1 124 ? 11.843 6.064 9.557 1.00 97.69 124 THR A N 1
ATOM 952 C CA . THR A 1 124 ? 12.086 7.325 8.842 1.00 97.69 124 THR A CA 1
ATOM 953 C C . THR A 1 124 ? 11.445 7.289 7.462 1.00 97.69 124 THR A C 1
ATOM 955 O O . THR A 1 124 ? 10.662 8.184 7.132 1.00 97.69 124 THR A O 1
ATOM 958 N N . THR A 1 125 ? 11.699 6.229 6.686 1.00 97.69 125 THR A N 1
ATOM 959 C CA . THR A 1 125 ? 11.052 6.031 5.381 1.00 97.69 125 THR A CA 1
ATOM 960 C C . THR A 1 125 ? 9.538 5.960 5.533 1.00 97.69 125 THR A C 1
ATOM 962 O O . THR A 1 125 ? 8.819 6.616 4.782 1.00 97.69 125 THR A O 1
ATOM 965 N N . LEU A 1 126 ? 9.041 5.238 6.544 1.00 98.00 126 LEU A N 1
ATOM 966 C CA . LEU A 1 126 ? 7.606 5.144 6.807 1.00 98.00 126 LEU A CA 1
ATOM 967 C C . LEU A 1 126 ? 6.977 6.517 7.090 1.00 98.00 126 LEU A C 1
ATOM 969 O O . LEU A 1 126 ? 5.987 6.879 6.458 1.00 98.00 126 LEU A O 1
ATOM 973 N N . ARG A 1 127 ? 7.548 7.310 8.007 1.00 97.38 127 ARG A N 1
ATOM 974 C CA . ARG A 1 127 ? 7.027 8.650 8.345 1.00 97.38 127 ARG A CA 1
ATOM 975 C C . ARG A 1 127 ? 7.050 9.593 7.140 1.00 97.38 127 ARG A C 1
ATOM 977 O O . ARG A 1 127 ? 6.093 10.343 6.936 1.00 97.38 127 ARG A O 1
ATOM 984 N N . SER A 1 128 ? 8.111 9.527 6.332 1.00 98.25 128 SER A N 1
ATOM 985 C CA . SER A 1 128 ? 8.198 10.258 5.064 1.00 98.25 128 SER A CA 1
ATOM 986 C C . SER A 1 128 ? 7.070 9.842 4.116 1.00 98.25 128 SER A C 1
ATOM 988 O O . SER A 1 128 ? 6.319 10.687 3.637 1.00 98.25 128 SER A O 1
ATOM 990 N N . GLY A 1 129 ? 6.866 8.535 3.939 1.00 98.38 129 GLY A N 1
ATOM 991 C CA . GLY A 1 129 ? 5.799 7.964 3.123 1.00 98.38 129 GLY A CA 1
ATOM 992 C C . GLY A 1 129 ? 4.396 8.394 3.540 1.00 98.38 129 GLY A C 1
ATOM 993 O O . GLY A 1 129 ? 3.619 8.836 2.702 1.00 98.38 129 GLY A O 1
ATOM 994 N N . ILE A 1 130 ? 4.089 8.344 4.838 1.00 98.31 130 ILE A N 1
ATOM 995 C CA . ILE A 1 130 ? 2.803 8.800 5.392 1.00 98.31 130 ILE A CA 1
ATOM 996 C C . ILE A 1 130 ? 2.579 10.291 5.106 1.00 98.31 130 ILE A C 1
ATOM 998 O O . ILE A 1 130 ? 1.482 10.696 4.716 1.00 98.31 130 ILE A O 1
ATOM 1002 N N . THR A 1 131 ? 3.624 11.109 5.257 1.00 98.25 131 THR A N 1
ATOM 1003 C CA . THR A 1 131 ? 3.563 12.546 4.950 1.00 98.25 131 THR A CA 1
ATOM 1004 C C . THR A 1 131 ? 3.312 12.784 3.461 1.00 98.25 131 THR A C 1
ATOM 1006 O O . THR A 1 131 ? 2.469 13.602 3.103 1.00 98.25 131 THR A O 1
ATOM 1009 N N . LEU A 1 132 ? 4.012 12.055 2.589 1.00 98.44 132 LEU A N 1
ATOM 1010 C CA . LEU A 1 132 ? 3.862 12.165 1.137 1.00 98.44 132 LEU A CA 1
ATOM 1011 C C . LEU A 1 132 ? 2.474 11.717 0.666 1.00 98.44 132 LEU A C 1
ATOM 1013 O O . LEU A 1 132 ? 1.844 12.440 -0.093 1.00 98.44 132 LEU A O 1
ATOM 1017 N N . LEU A 1 133 ? 1.964 10.588 1.166 1.00 98.06 133 LEU A N 1
ATOM 1018 C CA . LEU A 1 133 ? 0.612 10.119 0.845 1.00 98.06 133 LEU A CA 1
ATOM 1019 C C . LEU A 1 133 ? -0.468 11.103 1.296 1.00 98.06 133 LEU A C 1
ATOM 1021 O O . LEU A 1 133 ? -1.469 11.258 0.608 1.00 98.06 133 LEU A O 1
ATOM 1025 N N . THR A 1 134 ? -0.270 11.774 2.434 1.00 97.12 134 THR A N 1
ATOM 1026 C CA . THR A 1 134 ? -1.206 12.811 2.893 1.00 97.12 134 THR A CA 1
ATOM 1027 C C . THR A 1 134 ? -1.258 13.965 1.889 1.00 97.12 134 THR A C 1
ATOM 1029 O O . THR A 1 134 ? -2.347 14.369 1.500 1.00 97.12 134 THR A O 1
ATOM 1032 N N . ARG A 1 135 ? -0.096 14.424 1.401 1.00 96.12 135 ARG A N 1
ATOM 1033 C CA . ARG A 1 135 ? 0.003 15.490 0.387 1.00 96.12 135 ARG A CA 1
ATOM 1034 C C . ARG A 1 135 ? -0.571 15.091 -0.970 1.00 96.12 135 ARG A C 1
ATOM 1036 O O . ARG A 1 135 ? -1.149 15.925 -1.644 1.00 96.12 135 ARG A O 1
ATOM 1043 N N . ASP A 1 136 ? -0.436 13.828 -1.375 1.00 94.50 136 ASP A N 1
ATOM 1044 C CA . ASP A 1 136 ? -0.999 13.341 -2.645 1.00 94.50 136 ASP A CA 1
ATOM 1045 C C . ASP A 1 136 ? -2.554 13.351 -2.661 1.00 94.50 136 ASP A C 1
ATOM 1047 O O . ASP A 1 136 ? -3.174 13.126 -3.708 1.00 94.50 136 ASP A O 1
ATOM 1051 N N . LEU A 1 137 ? -3.193 13.545 -1.498 1.00 92.44 137 LEU A N 1
ATOM 1052 C CA . LEU A 1 137 ? -4.648 13.557 -1.313 1.00 92.44 137 LEU A CA 1
ATOM 1053 C C . LEU A 1 137 ? -5.235 14.953 -1.051 1.00 92.44 137 LEU A C 1
ATOM 1055 O O . LEU A 1 137 ? -6.467 15.045 -0.946 1.00 92.44 137 LEU A O 1
ATOM 1059 N N . GLU A 1 138 ? -4.386 15.974 -0.922 1.00 85.94 138 GLU A N 1
ATOM 1060 C CA . GLU A 1 138 ? -4.744 17.403 -0.870 1.00 85.94 138 GLU A CA 1
ATOM 1061 C C . GLU A 1 138 ? -5.036 17.934 -2.282 1.00 85.94 138 GLU A C 1
ATOM 1063 O O . GLU A 1 138 ? -6.028 18.685 -2.415 1.00 85.94 138 GLU A O 1
#

Organism: NCBI:txid358574

Radius of gyration: 16.76 Å; Cα contacts (8 Å, |Δi|>4): 133; chains: 1; bounding box: 44×47×39 Å

Solvent-accessible surface area (backbone atoms only — not comparable to full-atom values): 8327 Å² total; per-residue (Å²): 135,85,78,77,77,74,78,88,70,86,80,87,82,84,88,82,84,78,82,71,60,91,76,68,76,67,37,69,48,97,91,43,99,57,74,35,75,31,71,50,46,56,50,35,54,34,47,51,54,28,47,77,40,50,86,41,71,86,60,43,55,49,41,56,51,50,47,13,40,46,38,54,75,72,43,76,82,52,88,61,34,71,57,54,44,28,72,54,68,36,77,54,47,59,57,38,49,52,50,37,52,46,46,42,73,67,41,86,66,46,38,63,49,28,39,60,75,70,65,60,78,67,55,64,51,37,55,51,5,51,54,50,56,53,60,77,72,109

Sequence (138 aa):
AVRGASPESDIKVEFVVEGRIELEPAVQPAWSPVPCLALQDCFAEKLLANSDRWADRHACARDLVDLAVLRARTGPAPEGVWRRVAQAYGLGVRDDLRRALAQFRELPGFGEGCIRRLGLSDTTTLRSGITLLTRDLE

pLDDT: mean 93.25, std 10.6, range [41.66, 98.5]

Secondary structure (DSSP, 8-state):
-PPPPPP------------SSPPPPPB--TT-SS-B--HHHHHHHHHHHHHHHTT-GGGTTHHHHHHHHHHHHH-SPPTTHHHHHHHHH-THHHHHHHHHHHHHHHSTTHHHHHHHHTT---HHHHHHHHHHHHHTT-

Foldseek 3Di:
DDDDDDPPDDDDDDDDDDDLFDFDPFDDDPVDPDTHGDLLVLLLVLLLVLLVDLVPLVCLLVSLQVQLLSCLPPNDRDPCSQVRSCSRPNNCSLVSSVVSLCCLPPVPCSVVVSCVVVVPPPVVSSVNSSVRSVVVSD

Nearest PDB structures (foldseek):
  5uq1-assembly2_D  TM=2.600E-01  e=7.969E+00  Homo sapiens

Mean predicted aligned error: 4.82 Å

InterPro domains:
  IPR014942 Nucleotidyl transferase AbiEii toxin, Type IV TA system [PF08843] (4-95)